Protein AF-A0A975R2S8-F1 (afdb_monomer_lite)

Structure (mmCIF, N/CA/C/O backbone):
data_AF-A0A975R2S8-F1
#
_entry.id   AF-A0A975R2S8-F1
#
loop_
_atom_site.group_PDB
_atom_site.id
_atom_site.type_symbol
_atom_site.label_atom_id
_atom_site.label_alt_id
_atom_site.label_comp_id
_atom_site.label_asym_id
_atom_site.label_entity_id
_atom_site.label_seq_id
_atom_site.pdbx_PDB_ins_code
_atom_site.Cartn_x
_atom_site.Cartn_y
_atom_site.Cartn_z
_atom_site.occupancy
_atom_site.B_iso_or_equiv
_atom_site.auth_seq_id
_atom_site.auth_comp_id
_atom_site.auth_asym_id
_atom_site.auth_atom_id
_atom_site.pdbx_PDB_model_num
ATOM 1 N N . MET A 1 1 ? -31.517 -36.132 91.905 1.00 43.22 1 MET A N 1
ATOM 2 C CA . MET A 1 1 ? -31.197 -35.058 90.948 1.00 43.22 1 MET A CA 1
ATOM 3 C C . MET A 1 1 ? -32.422 -34.896 90.070 1.00 43.22 1 MET A C 1
ATOM 5 O O . MET A 1 1 ? -32.718 -35.869 89.397 1.00 43.22 1 MET A O 1
ATOM 9 N N . ARG A 1 2 ? -33.069 -33.718 90.147 1.00 48.75 2 ARG A N 1
ATOM 10 C CA . ARG A 1 2 ? -33.874 -33.047 89.105 1.00 48.75 2 ARG A CA 1
ATOM 11 C C . ARG A 1 2 ? -35.144 -33.796 88.633 1.00 48.75 2 ARG A C 1
ATOM 13 O O . ARG A 1 2 ? -35.026 -34.888 88.097 1.00 48.75 2 ARG A O 1
ATOM 20 N N . ASP A 1 3 ? -36.338 -33.370 89.069 1.00 50.50 3 ASP A N 1
ATOM 21 C CA . ASP A 1 3 ? -37.222 -32.366 88.404 1.00 50.50 3 ASP A CA 1
ATOM 22 C C . ASP A 1 3 ? -37.699 -32.900 87.038 1.00 50.50 3 ASP A C 1
ATOM 24 O O . ASP A 1 3 ? -36.882 -33.401 86.276 1.00 50.50 3 ASP A O 1
ATOM 28 N N . GLU A 1 4 ? -38.959 -32.900 86.610 1.00 58.81 4 GLU A N 1
ATOM 29 C CA . GLU A 1 4 ? -40.180 -32.134 86.894 1.00 58.81 4 GLU A CA 1
ATOM 30 C C . GLU A 1 4 ? -41.345 -33.008 86.342 1.00 58.81 4 GLU A C 1
ATOM 32 O O . GLU A 1 4 ? -41.165 -33.723 85.357 1.00 58.81 4 GLU A O 1
ATOM 37 N N . ASN A 1 5 ? -42.448 -33.207 87.067 1.00 54.62 5 ASN A N 1
ATOM 38 C CA . ASN A 1 5 ? -43.634 -32.336 87.083 1.00 54.62 5 ASN A CA 1
ATOM 39 C C . ASN A 1 5 ? -44.418 -32.386 85.749 1.00 54.62 5 ASN A C 1
ATOM 41 O O . ASN A 1 5 ? -43.929 -31.899 84.739 1.00 54.62 5 ASN A O 1
ATOM 45 N N . GLU A 1 6 ? -45.524 -33.147 85.690 1.00 56.00 6 GLU A N 1
A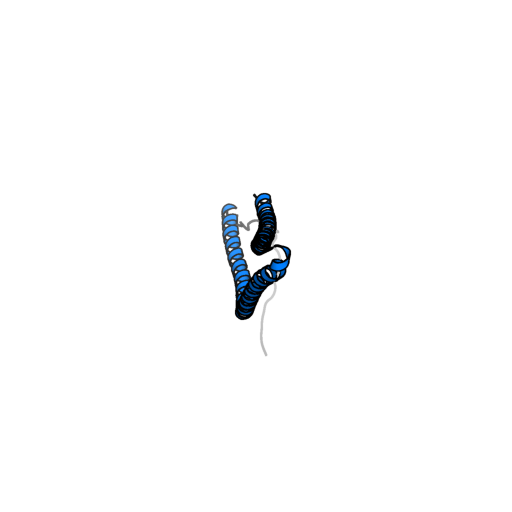TOM 46 C CA . GLU A 1 6 ? -46.928 -32.638 85.732 1.00 56.00 6 GLU A CA 1
ATOM 47 C C . GLU A 1 6 ? -47.434 -32.333 84.302 1.00 56.00 6 GLU A C 1
ATOM 49 O O . GLU A 1 6 ? -46.668 -31.868 83.474 1.00 56.00 6 GLU A O 1
ATOM 54 N N . GLU A 1 7 ? -48.645 -32.600 83.816 1.00 53.94 7 GLU A N 1
ATOM 55 C CA . GLU A 1 7 ? -49.957 -33.091 84.260 1.00 53.94 7 GLU A CA 1
ATOM 56 C C . GLU A 1 7 ? -50.623 -33.611 82.953 1.00 53.94 7 GLU A C 1
ATOM 58 O O . GLU A 1 7 ? -50.403 -33.038 81.891 1.00 53.94 7 GLU A O 1
ATOM 63 N N . THR A 1 8 ? -51.174 -34.827 82.871 1.00 53.50 8 THR A N 1
ATOM 64 C CA . THR A 1 8 ? -52.594 -35.230 83.051 1.00 53.50 8 THR A CA 1
ATOM 65 C C . THR A 1 8 ? -53.642 -34.504 82.153 1.00 53.50 8 THR A C 1
ATOM 67 O O . THR A 1 8 ? -53.316 -33.546 81.466 1.00 53.50 8 THR A O 1
ATOM 70 N N . PRO A 1 9 ? -54.863 -35.049 81.975 1.00 57.00 9 PRO A N 1
ATOM 71 C CA . PRO A 1 9 ? -55.335 -35.573 80.694 1.00 57.00 9 PRO A CA 1
ATOM 72 C C . PRO A 1 9 ? -56.570 -34.803 80.193 1.00 57.00 9 PRO A C 1
ATOM 74 O O . PRO A 1 9 ? -57.287 -34.171 80.962 1.00 57.00 9 PRO A O 1
ATOM 77 N N . GLY A 1 10 ? -56.885 -34.895 78.904 1.00 42.53 10 GLY A N 1
ATOM 78 C CA . GLY A 1 10 ? -58.054 -34.185 78.383 1.00 42.53 10 GLY A CA 1
ATOM 79 C C . GLY A 1 10 ? -58.514 -34.657 77.018 1.00 42.53 10 GLY A C 1
ATOM 80 O O . GLY A 1 10 ? -58.755 -33.839 76.141 1.00 42.53 10 GLY A O 1
ATOM 81 N N . ALA A 1 11 ? -58.608 -35.970 76.818 1.00 57.00 11 ALA A N 1
ATOM 82 C CA . ALA A 1 11 ? -59.453 -36.498 75.758 1.00 57.00 11 ALA A CA 1
ATOM 83 C C . ALA A 1 11 ? -60.869 -36.579 76.325 1.00 57.00 11 ALA A C 1
ATOM 85 O O . ALA A 1 11 ? -61.101 -37.443 77.167 1.00 57.00 11 ALA A O 1
ATOM 86 N N . ASP A 1 12 ? -61.750 -35.642 75.949 1.00 48.69 12 ASP A N 1
ATOM 87 C CA . ASP A 1 12 ? -63.074 -36.008 75.431 1.00 48.69 12 ASP A CA 1
ATOM 88 C C . ASP A 1 12 ? -64.018 -34.829 75.095 1.00 48.69 12 ASP A C 1
ATOM 90 O O . ASP A 1 12 ? -64.274 -33.938 75.899 1.00 48.69 12 ASP A O 1
ATOM 94 N N . PHE A 1 13 ? -64.580 -34.944 73.884 1.00 54.06 13 PHE A N 1
ATOM 95 C CA . PHE A 1 13 ? -65.841 -34.414 73.340 1.00 54.06 13 PHE A CA 1
ATOM 96 C C . PHE A 1 13 ? -66.099 -32.896 73.246 1.00 54.06 13 PHE A C 1
ATOM 98 O O . PHE A 1 13 ? -66.636 -32.284 74.163 1.00 54.06 13 PHE A O 1
ATOM 105 N N . ALA A 1 14 ? -65.996 -32.361 72.018 1.00 51.53 14 ALA A N 1
ATOM 106 C CA . ALA A 1 14 ? -67.147 -31.718 71.364 1.00 51.53 14 ALA A CA 1
ATOM 107 C C . ALA A 1 14 ? -67.006 -31.679 69.819 1.00 51.53 14 ALA A C 1
ATOM 109 O O . ALA A 1 14 ? -65.890 -31.741 69.307 1.00 51.53 14 ALA A O 1
ATOM 110 N N . PRO A 1 15 ? -68.131 -31.622 69.081 1.00 57.22 15 PRO A N 1
ATOM 111 C CA . PRO A 1 15 ? -68.242 -31.939 67.661 1.00 57.22 15 PRO A CA 1
ATOM 112 C C . PRO A 1 15 ? -68.129 -30.697 66.768 1.00 57.22 15 PRO A C 1
ATOM 114 O O . PRO A 1 15 ? -68.459 -29.590 67.182 1.00 57.22 15 PRO A O 1
ATOM 117 N N . GLY A 1 16 ? -67.753 -30.906 65.509 1.00 42.31 16 GLY A N 1
ATOM 118 C CA . GLY A 1 16 ? -67.824 -29.876 64.477 1.00 42.31 16 GLY A CA 1
ATOM 119 C C . GLY A 1 16 ? -66.575 -29.878 63.621 1.00 42.31 16 GLY A C 1
ATOM 120 O O . GLY A 1 16 ? -65.664 -29.089 63.844 1.00 42.31 16 GLY A O 1
ATOM 121 N N . VAL A 1 17 ? -66.543 -30.767 62.630 1.00 53.12 17 VAL A N 1
ATOM 122 C CA . VAL A 1 17 ? -65.694 -30.559 61.456 1.00 53.12 17 VAL A CA 1
ATOM 123 C C . VAL A 1 17 ? -66.333 -29.380 60.732 1.00 53.12 17 VAL A C 1
ATOM 125 O O . VAL A 1 17 ? -67.278 -29.559 59.972 1.00 53.12 17 VAL A O 1
ATOM 128 N N . SER A 1 18 ? -65.931 -28.166 61.101 1.00 50.72 18 SER A N 1
ATOM 129 C CA . SER A 1 18 ? -66.290 -26.976 60.348 1.00 50.72 18 SER A CA 1
ATOM 130 C C . SER A 1 18 ? -65.531 -27.044 59.035 1.00 50.72 18 SER A C 1
ATOM 132 O O . SER A 1 18 ? -64.300 -27.005 59.016 1.00 50.72 18 SER A O 1
ATOM 134 N N . ASP A 1 19 ? -66.333 -27.237 57.997 1.00 51.91 19 ASP A N 1
ATOM 135 C CA . ASP A 1 19 ? -66.055 -27.140 56.578 1.00 51.91 19 ASP A CA 1
ATOM 136 C C . ASP A 1 19 ? -64.882 -26.223 56.210 1.00 51.91 19 ASP A C 1
ATOM 138 O O . ASP A 1 19 ? -64.753 -25.093 56.677 1.00 51.91 19 ASP A O 1
ATOM 142 N N . GLU A 1 20 ? -64.076 -26.742 55.285 1.00 52.19 20 GLU A N 1
ATOM 143 C CA . GLU A 1 20 ? -63.533 -25.964 54.174 1.00 52.19 20 GLU A CA 1
ATOM 144 C C . GLU A 1 20 ? -62.705 -24.726 54.539 1.00 52.19 20 GLU A C 1
ATOM 146 O O . GLU A 1 20 ? -62.984 -23.611 54.111 1.00 52.19 20 GLU A O 1
ATOM 151 N N . ALA A 1 21 ? -61.559 -24.944 55.181 1.00 47.38 21 ALA A N 1
ATOM 152 C CA . ALA A 1 21 ? -60.400 -24.093 54.925 1.00 47.38 21 ALA A CA 1
ATOM 153 C C . ALA A 1 21 ? -59.631 -24.638 53.707 1.00 47.38 21 ALA A C 1
ATOM 155 O O . ALA A 1 21 ? -58.491 -25.087 53.808 1.00 47.38 21 ALA A O 1
ATOM 156 N N . MET A 1 22 ? -60.271 -24.604 52.531 1.00 49.50 22 MET A N 1
ATOM 157 C CA . MET A 1 22 ? -59.522 -24.300 51.313 1.00 49.50 22 MET A CA 1
ATOM 158 C C . MET A 1 22 ? -59.162 -22.817 51.411 1.00 49.50 22 MET A C 1
ATOM 160 O O . MET A 1 22 ? -59.845 -21.964 50.849 1.00 49.50 22 MET A O 1
ATOM 164 N N . GLU A 1 23 ? -58.110 -22.492 52.164 1.00 46.47 23 GLU A N 1
ATOM 165 C CA . GLU A 1 23 ? -57.428 -21.224 51.945 1.00 46.47 23 GLU A CA 1
ATOM 166 C C . GLU A 1 23 ? -56.776 -21.333 50.574 1.00 46.47 23 GLU A C 1
ATOM 168 O O . GLU A 1 23 ? -55.800 -22.049 50.349 1.00 46.47 23 GLU A O 1
ATOM 173 N N . SER A 1 24 ? -57.444 -20.691 49.628 1.00 47.44 24 SER A N 1
ATOM 174 C CA . SER A 1 24 ? -57.020 -20.515 48.262 1.00 47.44 24 SER A CA 1
ATOM 175 C C . SER A 1 24 ? -55.560 -20.075 48.224 1.00 47.44 24 SER A C 1
ATOM 177 O O . SER A 1 24 ? -55.229 -18.934 48.541 1.00 47.44 24 SER A O 1
ATOM 179 N N . GLU A 1 25 ? -54.697 -20.953 47.728 1.00 49.53 25 GLU A N 1
ATOM 180 C CA . GLU A 1 25 ? -53.321 -20.649 47.327 1.00 49.53 25 GLU A CA 1
ATOM 181 C C . GLU A 1 25 ? -53.275 -19.740 46.070 1.00 49.53 25 GLU A C 1
ATOM 183 O O . GLU A 1 25 ? -52.320 -19.762 45.295 1.00 49.53 25 GLU A O 1
ATOM 188 N N . SER A 1 26 ? -54.328 -18.949 45.827 1.00 49.75 26 SER A N 1
ATOM 189 C CA . SER A 1 26 ? -54.569 -18.202 44.591 1.00 49.75 26 SER A CA 1
ATOM 190 C C . SER A 1 26 ? -54.430 -16.689 44.738 1.00 49.75 26 SER A C 1
ATOM 192 O O . SER A 1 26 ? -55.001 -15.973 43.922 1.00 49.75 26 SER A O 1
ATOM 194 N N . ASP A 1 27 ? -53.702 -16.195 45.742 1.00 46.34 27 ASP A N 1
ATOM 195 C CA . ASP A 1 27 ? -53.503 -14.748 45.909 1.00 46.34 27 ASP A CA 1
ATOM 196 C C . ASP A 1 27 ? -52.037 -14.352 46.115 1.00 46.34 27 ASP A C 1
ATOM 198 O O . ASP A 1 27 ? -51.687 -13.446 46.867 1.00 46.34 27 ASP A O 1
ATOM 202 N N . ARG A 1 28 ? -51.132 -15.010 45.378 1.00 51.88 28 ARG A N 1
ATOM 203 C CA . ARG A 1 28 ? -49.951 -14.278 44.912 1.00 51.88 28 ARG A CA 1
ATOM 204 C C . ARG A 1 28 ? -50.410 -13.418 43.748 1.00 51.88 28 ARG A C 1
ATOM 206 O O . ARG A 1 28 ? -50.288 -13.819 42.594 1.00 51.88 28 ARG A O 1
ATOM 213 N N . GLU A 1 29 ? -50.948 -12.251 44.080 1.00 54.38 29 GLU A N 1
ATOM 214 C CA . GLU A 1 29 ? -51.063 -11.116 43.176 1.00 54.38 29 GLU A CA 1
ATOM 215 C C . GLU A 1 29 ? -49.630 -10.773 42.744 1.00 54.38 29 GLU A C 1
ATOM 217 O O . GLU A 1 29 ? -48.927 -9.993 43.377 1.00 54.38 29 GLU A O 1
ATOM 222 N N . VAL A 1 30 ? -49.120 -11.491 41.738 1.00 56.34 30 VAL A N 1
ATOM 223 C CA . VAL A 1 30 ? -47.896 -11.121 41.035 1.00 56.34 30 VAL A CA 1
ATOM 224 C C . VAL A 1 30 ? -48.287 -9.826 40.344 1.00 56.34 30 VAL A C 1
ATOM 226 O O . VAL A 1 30 ? -49.145 -9.883 39.458 1.00 56.34 30 VAL A O 1
ATOM 229 N N . PRO A 1 31 ? -47.769 -8.655 40.755 1.00 62.34 31 PRO A N 1
ATOM 230 C CA . PRO A 1 31 ? -48.088 -7.432 40.054 1.00 62.34 31 PRO A CA 1
ATOM 231 C C . PRO A 1 31 ? -47.511 -7.623 38.659 1.00 62.34 31 PRO A C 1
ATOM 233 O O . PRO A 1 31 ? -46.292 -7.635 38.486 1.00 62.34 31 PRO A O 1
ATOM 236 N N . TYR A 1 32 ? -48.375 -7.876 37.677 1.00 54.34 32 TYR A N 1
ATOM 237 C CA . TYR A 1 32 ? -47.998 -7.833 36.278 1.00 54.34 32 TYR A CA 1
ATOM 238 C C . TYR A 1 32 ? -47.639 -6.374 36.012 1.00 54.34 32 TYR A C 1
ATOM 240 O O . TYR A 1 32 ? -48.501 -5.557 35.682 1.00 54.34 32 TYR A O 1
ATOM 248 N N . GLY A 1 33 ? -46.369 -6.033 36.244 1.00 63.44 33 GLY A N 1
ATOM 249 C CA . GLY A 1 33 ? -45.766 -4.845 35.674 1.00 63.44 33 GLY A CA 1
ATOM 250 C C . GLY A 1 33 ? -46.152 -4.818 34.203 1.00 63.44 33 GLY A C 1
ATOM 251 O O . GLY A 1 33 ? -46.177 -5.849 33.528 1.00 63.44 33 GLY A O 1
ATOM 252 N N . SER A 1 34 ? -46.596 -3.654 33.744 1.00 76.06 34 SER A N 1
ATOM 253 C CA . SER A 1 34 ? -46.972 -3.432 32.353 1.00 76.06 34 SER A CA 1
ATOM 254 C C . SER A 1 34 ? -45.906 -4.055 31.446 1.00 76.06 34 SER A C 1
ATOM 256 O O . SER A 1 34 ? -44.726 -3.819 31.658 1.00 76.06 34 SER A O 1
ATOM 258 N N . LEU A 1 35 ? -46.283 -4.804 30.404 1.00 76.94 35 LEU A N 1
ATOM 259 C CA . LEU A 1 35 ? -45.326 -5.388 29.441 1.00 76.94 35 LEU A CA 1
ATOM 260 C C . LEU A 1 35 ? -44.370 -4.342 28.835 1.00 76.94 35 LEU A C 1
ATOM 262 O O . LEU A 1 35 ? -43.337 -4.684 28.272 1.00 76.94 35 LEU A O 1
ATOM 266 N N . ARG A 1 36 ? -44.730 -3.056 28.915 1.00 77.69 36 ARG A N 1
ATOM 267 C CA . ARG A 1 36 ? -43.846 -1.946 28.555 1.00 77.69 36 ARG A CA 1
ATOM 268 C C . ARG A 1 36 ? -42.698 -1.761 29.551 1.00 77.69 36 ARG A C 1
ATOM 270 O O . ARG A 1 36 ? -41.598 -1.495 29.088 1.00 77.69 36 ARG A O 1
ATOM 277 N N . ASP A 1 37 ? -42.937 -1.951 30.845 1.00 78.00 37 ASP A N 1
ATOM 278 C CA . ASP A 1 37 ? -41.907 -1.912 31.893 1.00 78.00 37 ASP A CA 1
ATOM 279 C C . ASP A 1 37 ? -40.956 -3.107 31.749 1.00 78.00 37 ASP A C 1
ATOM 281 O O . ASP A 1 37 ? -39.747 -2.935 31.851 1.00 78.00 37 ASP A O 1
ATOM 285 N N . ASP A 1 38 ? -41.471 -4.294 31.400 1.00 80.31 38 ASP A N 1
ATOM 286 C CA . ASP A 1 38 ? -40.630 -5.465 31.100 1.00 80.31 38 ASP A CA 1
ATOM 287 C C . ASP A 1 38 ? -39.759 -5.235 29.852 1.00 80.31 38 ASP A C 1
ATOM 289 O O . ASP A 1 38 ? -38.596 -5.628 29.802 1.00 80.31 38 ASP A O 1
ATOM 293 N N . MET A 1 39 ? -40.291 -4.569 28.824 1.00 79.69 39 MET A N 1
ATOM 294 C CA . MET A 1 39 ? -39.516 -4.211 27.629 1.00 79.69 39 MET A CA 1
ATOM 295 C C . MET A 1 39 ? -38.467 -3.133 27.927 1.00 79.69 39 MET A C 1
ATOM 297 O O . MET A 1 39 ? -37.380 -3.172 27.353 1.00 79.69 39 MET A O 1
ATOM 301 N N . GLU A 1 40 ? -38.773 -2.184 28.815 1.00 82.94 40 GLU A N 1
ATOM 302 C CA . GLU A 1 40 ? -37.829 -1.165 29.280 1.00 82.94 40 GLU A CA 1
ATOM 303 C C . GLU A 1 40 ? -36.706 -1.797 30.113 1.00 82.94 40 GLU A C 1
ATOM 305 O O . GLU A 1 40 ? -35.533 -1.519 29.857 1.00 82.94 40 GLU A O 1
ATOM 310 N N . SER A 1 41 ? -37.032 -2.745 30.999 1.00 79.88 41 SER A N 1
ATOM 311 C CA . SER A 1 41 ? -36.030 -3.471 31.783 1.00 79.88 41 SER A CA 1
ATOM 312 C C . SER A 1 41 ? -35.161 -4.373 30.903 1.00 79.88 41 SER A C 1
ATOM 314 O O . SER A 1 41 ? -33.947 -4.401 31.072 1.00 79.88 41 SER A O 1
ATOM 316 N N . LEU A 1 42 ? -35.742 -5.072 29.919 1.00 80.12 42 LEU A N 1
ATOM 317 C CA . LEU A 1 42 ? -34.987 -5.874 28.948 1.00 80.12 42 LEU A CA 1
ATOM 318 C C . LEU A 1 42 ? -34.098 -5.005 28.053 1.00 80.12 42 LEU A C 1
ATOM 320 O O . LEU A 1 42 ? -33.003 -5.423 27.671 1.00 80.12 42 LEU A O 1
ATOM 324 N N . TYR A 1 43 ? -34.541 -3.793 27.719 1.00 82.81 43 TYR A N 1
ATOM 325 C CA . TYR A 1 43 ? -33.739 -2.837 26.965 1.00 82.81 43 TYR A CA 1
ATOM 326 C C . TYR A 1 43 ? -32.534 -2.354 27.782 1.00 82.81 43 TYR A C 1
ATOM 328 O O . TYR A 1 43 ? -31.407 -2.379 27.277 1.00 82.81 43 TYR A O 1
ATOM 336 N N . GLU A 1 44 ? -32.734 -1.994 29.050 1.00 81.19 44 GLU A N 1
ATOM 337 C CA . GLU A 1 44 ? -31.642 -1.626 29.958 1.00 81.19 44 GLU A CA 1
ATOM 338 C C . GLU A 1 44 ? -30.658 -2.782 30.199 1.00 81.19 44 GLU A C 1
ATOM 340 O O . GLU A 1 44 ? -29.437 -2.580 30.125 1.00 81.19 44 GLU A O 1
ATOM 345 N N . ASP A 1 45 ? -31.159 -4.006 30.384 1.00 77.81 45 ASP A N 1
ATOM 346 C CA . ASP A 1 45 ? -30.323 -5.199 30.554 1.00 77.81 45 ASP A CA 1
ATOM 347 C C . ASP A 1 45 ? -29.535 -5.525 29.274 1.00 77.81 45 ASP A C 1
ATOM 349 O O . ASP A 1 45 ? -28.337 -5.815 29.332 1.00 77.81 45 ASP A O 1
ATOM 353 N N . SER A 1 46 ? -30.157 -5.401 28.093 1.00 82.12 46 SER A N 1
ATOM 354 C CA . SER A 1 46 ? -29.484 -5.642 26.808 1.00 82.12 46 SER A CA 1
ATOM 355 C C . SER A 1 46 ? -28.347 -4.650 26.549 1.00 82.12 46 SER A C 1
ATOM 357 O O . SER A 1 46 ? -27.275 -5.034 26.076 1.00 82.12 46 SER A O 1
ATOM 359 N N . ARG A 1 47 ? -28.531 -3.379 26.923 1.00 80.12 47 ARG A N 1
ATOM 360 C CA . ARG A 1 47 ? -27.495 -2.349 26.819 1.00 80.12 47 ARG A CA 1
ATOM 361 C C . ARG A 1 47 ? -26.324 -2.647 27.750 1.00 80.12 47 ARG A C 1
ATOM 363 O O . ARG A 1 47 ? -25.172 -2.560 27.326 1.00 80.12 47 ARG A O 1
ATOM 370 N N . THR A 1 48 ? -26.615 -3.036 28.986 1.00 78.94 48 THR A N 1
ATOM 371 C CA . THR A 1 48 ? -25.596 -3.394 29.981 1.00 78.94 48 THR A CA 1
ATOM 372 C C . THR A 1 48 ? -24.786 -4.615 29.531 1.00 78.94 48 THR A C 1
ATOM 374 O O . THR A 1 48 ? -23.559 -4.636 29.651 1.00 78.94 48 THR A O 1
ATOM 377 N N . TYR A 1 49 ? -25.444 -5.605 28.924 1.00 77.44 49 TYR A N 1
ATOM 378 C CA . TYR A 1 49 ? -24.791 -6.787 28.361 1.00 77.44 49 TYR A CA 1
ATOM 37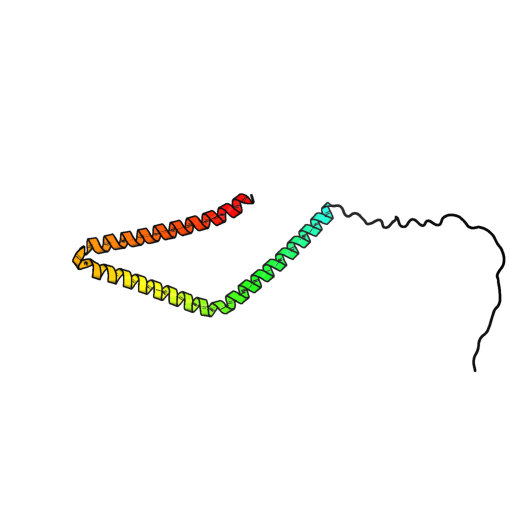9 C C . TYR A 1 49 ? -23.878 -6.450 27.167 1.00 77.44 49 TYR A C 1
ATOM 381 O O . TYR A 1 49 ? -22.748 -6.938 27.085 1.00 77.44 49 TYR A O 1
ATOM 389 N N . LEU A 1 50 ? -24.317 -5.560 26.267 1.00 78.94 50 LEU A N 1
ATOM 390 C CA . LEU A 1 50 ? -23.497 -5.085 25.146 1.00 78.94 50 LEU A CA 1
ATOM 391 C C . LEU A 1 50 ? -22.270 -4.296 25.618 1.00 78.94 50 LEU A C 1
ATOM 393 O O . LEU A 1 50 ? -21.176 -4.478 25.079 1.00 78.94 50 LEU A O 1
ATOM 397 N N . GLU A 1 51 ? -22.421 -3.447 26.637 1.00 74.06 51 GLU A N 1
ATOM 398 C CA . GLU A 1 51 ? -21.301 -2.703 27.222 1.00 74.06 51 GLU A CA 1
ATOM 399 C C . GLU A 1 51 ? -20.249 -3.653 27.832 1.00 74.06 51 GLU A C 1
ATOM 401 O O . GLU A 1 51 ? -19.043 -3.414 27.688 1.00 74.06 51 GLU A O 1
ATOM 406 N N . ALA A 1 52 ? -20.678 -4.779 28.413 1.00 75.25 52 ALA A N 1
ATOM 407 C CA . ALA A 1 52 ? -19.786 -5.807 28.948 1.00 75.25 52 ALA A CA 1
ATOM 408 C C . ALA A 1 52 ? -19.027 -6.577 27.848 1.00 75.25 52 ALA A C 1
ATOM 410 O O . ALA A 1 52 ? -17.808 -6.750 27.944 1.00 75.25 52 ALA A O 1
ATOM 411 N N . GLU A 1 53 ? -19.704 -6.986 26.772 1.00 74.44 53 GLU A N 1
ATOM 412 C CA . GLU A 1 53 ? -19.089 -7.732 25.664 1.00 74.44 53 GLU A CA 1
ATOM 413 C C . GLU A 1 53 ? -18.109 -6.852 24.868 1.00 74.44 53 GLU A C 1
ATOM 415 O O . GLU A 1 53 ? -16.999 -7.277 24.530 1.00 74.44 53 GLU A O 1
ATOM 420 N N . VAL A 1 54 ? -18.458 -5.578 24.637 1.00 72.75 54 VAL A N 1
ATOM 421 C CA . VAL A 1 54 ? -17.561 -4.598 24.002 1.00 72.75 54 VAL A CA 1
ATOM 422 C C . VAL A 1 54 ? -16.322 -4.366 24.864 1.00 72.75 54 VAL A C 1
ATOM 424 O O . VAL A 1 54 ? -15.210 -4.313 24.332 1.00 72.75 54 VAL A O 1
ATOM 427 N N . ALA A 1 55 ? -16.465 -4.274 26.189 1.00 70.69 55 ALA A N 1
ATOM 428 C CA . ALA A 1 55 ? -15.325 -4.165 27.096 1.00 70.69 55 ALA A CA 1
ATOM 429 C C . ALA A 1 55 ? -14.424 -5.418 27.056 1.00 70.69 55 ALA A C 1
ATOM 431 O O . ALA A 1 55 ? -13.194 -5.297 27.113 1.00 70.69 55 ALA A O 1
ATOM 432 N N . PHE A 1 56 ? -15.006 -6.607 26.879 1.00 65.56 56 PHE A N 1
ATOM 433 C CA . PHE A 1 56 ? -14.282 -7.874 26.748 1.00 65.56 56 PHE A CA 1
ATOM 434 C C . PHE A 1 56 ? -13.552 -8.012 25.401 1.00 65.56 56 PHE A C 1
ATOM 436 O O . PHE A 1 56 ? -12.391 -8.427 25.341 1.00 65.56 56 PHE A O 1
ATOM 443 N N . GLN A 1 57 ? -14.176 -7.594 24.298 1.00 72.62 57 GLN A N 1
ATOM 444 C CA . GLN A 1 57 ? -13.518 -7.575 22.989 1.00 72.62 57 GLN A CA 1
ATOM 445 C C . GLN A 1 57 ? -12.439 -6.493 22.914 1.00 72.62 57 GLN A C 1
ATOM 447 O O . GLN A 1 57 ? -11.365 -6.730 22.357 1.00 72.62 57 GLN A O 1
ATOM 452 N N . LYS A 1 58 ? -12.667 -5.336 23.546 1.00 67.81 58 LYS A N 1
ATOM 453 C CA . LYS A 1 58 ? -11.690 -4.247 23.655 1.00 67.81 58 LYS A CA 1
ATOM 454 C C . LYS A 1 58 ? -10.463 -4.656 24.465 1.00 67.81 58 LYS A C 1
ATOM 456 O O . LYS A 1 58 ? -9.354 -4.304 24.073 1.00 67.81 58 LYS A O 1
ATOM 461 N N . SER A 1 59 ? -10.621 -5.420 25.546 1.00 67.19 59 SER A N 1
ATOM 462 C CA . SER A 1 59 ? -9.490 -5.915 26.342 1.00 67.19 59 SER A CA 1
ATOM 463 C C . SER A 1 59 ? -8.698 -7.004 25.609 1.00 67.19 59 SER A C 1
ATOM 465 O O . SER A 1 59 ? -7.468 -6.977 25.629 1.00 67.19 59 SER A O 1
ATOM 467 N N . ARG A 1 60 ? -9.367 -7.889 24.858 1.00 70.12 60 ARG A N 1
ATOM 468 C CA . ARG A 1 60 ? -8.710 -8.892 24.000 1.00 70.12 60 ARG A CA 1
ATOM 469 C C . ARG A 1 60 ? -7.952 -8.256 22.824 1.00 70.12 60 ARG A C 1
ATOM 471 O O . ARG A 1 60 ? -6.827 -8.667 22.536 1.00 70.12 60 ARG A O 1
ATOM 478 N N . LEU A 1 61 ? -8.510 -7.213 22.201 1.00 60.06 61 LEU A N 1
ATOM 479 C CA . LEU A 1 61 ? -7.825 -6.380 21.201 1.00 60.06 61 LEU A CA 1
ATOM 480 C C . LEU A 1 61 ? -6.665 -5.583 21.808 1.00 60.06 61 LEU A C 1
ATOM 482 O O . LEU A 1 61 ? -5.600 -5.521 21.203 1.00 60.06 61 LEU A O 1
ATOM 486 N N . ALA A 1 62 ? -6.829 -5.013 23.004 1.00 62.19 62 ALA A N 1
ATOM 487 C CA . ALA A 1 62 ? -5.780 -4.255 23.687 1.00 62.19 62 ALA A CA 1
ATOM 488 C C . ALA A 1 62 ? -4.611 -5.147 24.139 1.00 62.19 62 ALA A C 1
ATOM 490 O O . ALA A 1 62 ? -3.450 -4.756 24.017 1.00 62.19 62 ALA A O 1
ATOM 491 N N . TYR A 1 63 ? -4.893 -6.366 24.603 1.00 60.62 63 TYR A N 1
ATOM 492 C CA . TYR A 1 63 ? -3.872 -7.343 24.984 1.00 60.62 63 TYR A CA 1
ATOM 493 C C . TYR A 1 63 ? -3.081 -7.851 23.768 1.00 60.62 63 TYR A C 1
ATOM 495 O O . TYR A 1 63 ? -1.848 -7.928 23.815 1.00 60.62 63 TYR A O 1
ATOM 503 N N . ALA A 1 64 ? -3.768 -8.116 22.649 1.00 61.28 64 ALA A N 1
ATOM 504 C CA . ALA A 1 64 ? -3.121 -8.405 21.371 1.00 61.28 64 ALA A CA 1
ATOM 505 C C . ALA A 1 64 ? -2.292 -7.202 20.885 1.00 61.28 64 ALA A C 1
ATOM 507 O O . ALA A 1 64 ? -1.132 -7.363 20.506 1.00 61.28 64 ALA A O 1
ATOM 508 N N . ALA A 1 65 ? -2.829 -5.982 20.989 1.00 61.47 65 ALA A N 1
ATOM 509 C CA . ALA A 1 65 ? -2.133 -4.758 20.604 1.00 61.47 65 ALA A CA 1
ATOM 510 C C . ALA A 1 65 ? -0.820 -4.566 21.382 1.00 61.47 65 ALA A C 1
ATOM 512 O O . ALA A 1 65 ? 0.198 -4.197 20.792 1.00 61.47 65 ALA A O 1
ATOM 513 N N . HIS A 1 66 ? -0.797 -4.889 22.678 1.00 61.28 66 HIS A N 1
ATOM 514 C CA . HIS A 1 66 ? 0.392 -4.710 23.512 1.00 61.28 66 HIS A CA 1
ATOM 515 C C . HIS A 1 66 ? 1.571 -5.607 23.085 1.00 61.28 66 HIS A C 1
ATOM 517 O O . HIS A 1 66 ? 2.717 -5.155 23.089 1.00 61.28 66 HIS A O 1
ATOM 523 N N . HIS A 1 67 ? 1.306 -6.837 22.627 1.00 61.50 67 HIS A N 1
ATOM 524 C CA . HIS A 1 67 ? 2.335 -7.728 22.064 1.00 61.50 67 HIS A CA 1
ATOM 525 C C . HIS A 1 67 ? 2.692 -7.395 20.610 1.00 61.50 67 HIS A C 1
ATOM 527 O O . HIS A 1 67 ? 3.796 -7.698 20.153 1.00 61.50 67 HIS A O 1
ATOM 533 N N . THR A 1 68 ? 1.803 -6.718 19.879 1.00 62.62 68 THR A N 1
ATOM 534 C CA . THR A 1 68 ? 2.099 -6.306 18.504 1.00 62.62 68 THR A CA 1
ATOM 535 C C . THR A 1 68 ? 3.044 -5.122 18.411 1.00 62.62 68 THR A C 1
ATOM 537 O O . THR A 1 68 ? 3.530 -4.883 17.323 1.00 62.62 68 THR A O 1
ATOM 540 N N . ARG A 1 69 ? 3.382 -4.384 19.478 1.00 68.50 69 ARG A N 1
ATOM 541 C CA . ARG A 1 69 ? 4.229 -3.182 19.328 1.00 68.50 69 ARG A CA 1
ATOM 542 C C . ARG A 1 69 ? 5.594 -3.485 18.694 1.00 68.50 69 ARG A C 1
ATOM 544 O O . ARG A 1 69 ? 6.001 -2.799 17.759 1.00 68.50 69 ARG A O 1
ATOM 551 N N . SER A 1 70 ? 6.264 -4.545 19.149 1.00 72.81 70 SER A N 1
ATOM 552 C CA . SER A 1 70 ? 7.528 -4.995 18.548 1.00 72.81 70 SER A CA 1
ATOM 553 C C . SER A 1 70 ? 7.299 -5.641 17.181 1.00 72.81 70 SER A C 1
ATOM 555 O O . SER A 1 70 ? 8.016 -5.340 16.231 1.00 72.81 70 SER A O 1
ATOM 557 N N . ALA A 1 71 ? 6.262 -6.475 17.043 1.00 77.56 71 ALA A N 1
ATOM 558 C CA . ALA A 1 71 ? 5.924 -7.119 15.771 1.00 77.56 71 ALA A CA 1
ATOM 559 C C . ALA A 1 71 ? 5.529 -6.108 14.675 1.00 77.56 71 ALA A C 1
ATOM 561 O O . ALA A 1 71 ? 5.856 -6.299 13.511 1.00 77.56 71 ALA A O 1
ATOM 562 N N . ALA A 1 72 ? 4.882 -5.007 15.047 1.00 84.50 72 ALA A N 1
ATOM 563 C CA . ALA A 1 72 ? 4.477 -3.912 14.180 1.00 84.50 72 ALA A CA 1
ATOM 564 C C . ALA A 1 72 ? 5.689 -3.101 13.732 1.00 84.50 72 ALA A C 1
ATOM 566 O O . ALA A 1 72 ? 5.756 -2.729 12.567 1.00 84.50 72 ALA A O 1
ATOM 567 N N . PHE A 1 73 ? 6.674 -2.881 14.610 1.00 87.50 73 PHE A N 1
ATOM 568 C CA . PHE A 1 73 ? 7.936 -2.266 14.206 1.00 87.50 73 PHE A CA 1
ATOM 569 C C . PHE A 1 73 ? 8.674 -3.139 13.187 1.00 87.50 73 PHE A C 1
ATOM 571 O O . PHE A 1 73 ? 9.010 -2.660 12.107 1.00 87.50 73 PHE A O 1
ATOM 578 N N . TYR A 1 74 ? 8.855 -4.433 13.474 1.00 86.19 74 TYR A N 1
ATOM 579 C CA . TYR A 1 74 ? 9.475 -5.358 12.520 1.00 86.19 74 TYR A CA 1
ATOM 580 C C . TYR A 1 74 ? 8.675 -5.477 11.220 1.00 86.19 74 TYR A C 1
ATOM 582 O O . TYR A 1 74 ? 9.272 -5.498 10.148 1.00 86.19 74 TYR A O 1
ATOM 590 N N . GLY A 1 75 ? 7.343 -5.496 11.291 1.00 89.31 75 GLY A N 1
ATOM 591 C CA . GLY A 1 75 ? 6.463 -5.504 10.125 1.00 89.31 75 GLY A CA 1
ATOM 592 C C . GLY A 1 75 ? 6.596 -4.236 9.283 1.00 89.31 75 GLY A C 1
ATOM 593 O O . GLY A 1 75 ? 6.716 -4.323 8.064 1.00 89.31 75 GLY A O 1
ATOM 594 N N . LEU A 1 76 ? 6.655 -3.064 9.917 1.00 91.88 76 LEU A N 1
ATOM 595 C CA . LEU A 1 76 ? 6.860 -1.790 9.233 1.00 91.88 76 LEU A CA 1
ATOM 596 C C . LEU A 1 76 ? 8.251 -1.716 8.599 1.00 91.88 76 LEU A C 1
ATOM 598 O O . LEU A 1 76 ? 8.371 -1.320 7.443 1.00 91.88 76 LEU A O 1
ATOM 602 N N . CYS A 1 77 ? 9.292 -2.152 9.312 1.00 93.31 77 CYS A N 1
ATOM 603 C CA . CYS A 1 77 ? 10.638 -2.267 8.760 1.00 93.31 77 CYS A CA 1
ATOM 604 C C . CYS A 1 77 ? 10.669 -3.226 7.566 1.00 93.31 77 CYS A C 1
ATOM 606 O O . CYS A 1 77 ? 11.206 -2.869 6.524 1.00 93.31 77 CYS A O 1
ATOM 608 N N . ALA A 1 78 ? 10.070 -4.413 7.680 1.00 92.12 78 ALA A N 1
ATOM 609 C CA . ALA A 1 78 ? 10.001 -5.382 6.590 1.00 92.12 78 ALA A CA 1
ATOM 610 C C . ALA A 1 78 ? 9.240 -4.824 5.380 1.00 92.12 78 ALA A C 1
ATOM 612 O O . ALA A 1 78 ? 9.698 -4.986 4.254 1.00 92.12 78 ALA A O 1
ATOM 613 N N . MET A 1 79 ? 8.124 -4.121 5.597 1.00 94.62 79 MET A N 1
ATOM 614 C CA . MET A 1 79 ? 7.360 -3.469 4.532 1.00 94.62 79 MET A CA 1
ATOM 615 C C . MET A 1 79 ? 8.175 -2.356 3.867 1.00 94.62 79 MET A C 1
ATOM 617 O O . MET A 1 79 ? 8.231 -2.298 2.641 1.00 94.62 79 MET A O 1
ATOM 621 N N . ALA A 1 80 ? 8.881 -1.537 4.651 1.00 95.00 80 ALA A N 1
ATOM 622 C CA . ALA A 1 80 ? 9.797 -0.535 4.122 1.00 95.00 80 ALA A CA 1
ATOM 623 C C . ALA A 1 80 ? 10.890 -1.193 3.266 1.00 95.00 80 ALA A C 1
ATOM 625 O O . ALA A 1 80 ? 11.039 -0.838 2.101 1.00 95.00 80 ALA A O 1
ATOM 626 N N . PHE A 1 81 ? 11.594 -2.208 3.778 1.00 97.12 81 PHE A N 1
ATOM 627 C CA . PHE A 1 81 ? 12.611 -2.937 3.013 1.00 97.12 81 PHE A CA 1
ATOM 628 C C . PHE A 1 81 ? 12.049 -3.601 1.757 1.00 97.12 81 PHE A C 1
ATOM 630 O O . PHE A 1 81 ? 12.686 -3.542 0.709 1.00 97.12 81 PHE A O 1
ATOM 637 N N . LEU A 1 82 ? 10.851 -4.181 1.829 1.00 95.94 82 LEU A N 1
ATOM 638 C CA . LEU A 1 82 ? 10.151 -4.723 0.669 1.00 95.94 82 LEU A CA 1
ATOM 639 C C . LEU A 1 82 ? 9.886 -3.626 -0.369 1.00 95.94 82 LEU A C 1
ATOM 641 O O . LEU A 1 82 ? 10.099 -3.841 -1.558 1.00 95.94 82 LEU A O 1
ATOM 645 N N . HIS A 1 83 ? 9.477 -2.436 0.068 1.00 94.62 83 HIS A N 1
ATOM 646 C CA . HIS A 1 83 ? 9.236 -1.302 -0.817 1.00 94.62 83 HIS A CA 1
ATOM 647 C C . HIS A 1 83 ? 10.528 -0.801 -1.478 1.00 94.62 83 HIS A C 1
ATOM 649 O O . HIS A 1 83 ? 10.562 -0.583 -2.689 1.00 94.62 83 HIS A O 1
ATOM 655 N N . LEU A 1 84 ? 11.621 -0.695 -0.712 1.00 97.06 84 LEU A N 1
ATOM 656 C CA . LEU A 1 84 ? 12.945 -0.389 -1.258 1.00 97.06 84 LEU A CA 1
ATOM 657 C C . LEU A 1 84 ? 13.415 -1.466 -2.250 1.00 97.06 84 LEU A C 1
ATOM 659 O O . LEU A 1 84 ? 13.967 -1.136 -3.299 1.00 97.06 84 LEU A O 1
ATOM 663 N N . ALA A 1 85 ? 13.170 -2.744 -1.958 1.00 96.44 85 ALA A N 1
ATOM 664 C CA . ALA A 1 85 ? 13.490 -3.843 -2.862 1.00 96.44 85 ALA A CA 1
ATOM 665 C C . ALA A 1 85 ? 12.678 -3.762 -4.162 1.00 96.44 85 ALA A C 1
ATOM 667 O O . ALA A 1 85 ? 13.241 -3.964 -5.236 1.00 96.44 85 ALA A O 1
ATOM 668 N N . LEU A 1 86 ? 11.391 -3.402 -4.094 1.00 94.94 86 LEU A N 1
ATOM 669 C CA . LEU A 1 86 ? 10.558 -3.156 -5.275 1.00 94.94 86 LEU A CA 1
ATOM 670 C C . LEU A 1 86 ? 11.105 -2.005 -6.128 1.00 94.94 86 LEU A C 1
ATOM 672 O O . LEU A 1 86 ? 11.168 -2.138 -7.347 1.00 94.94 86 LEU A O 1
ATOM 676 N N . LEU A 1 87 ? 11.559 -0.908 -5.516 1.00 95.31 87 LEU A N 1
ATOM 677 C CA . LEU A 1 87 ? 12.222 0.180 -6.247 1.00 95.31 87 LEU A CA 1
ATOM 678 C C . LEU A 1 87 ? 13.507 -0.301 -6.934 1.00 95.31 87 LEU A C 1
ATOM 680 O O . LEU A 1 87 ? 13.718 -0.022 -8.114 1.00 95.31 87 LEU A O 1
ATOM 684 N N . GLY A 1 88 ? 14.340 -1.067 -6.224 1.00 95.69 88 GLY A N 1
ATOM 685 C CA . GLY A 1 88 ? 15.541 -1.683 -6.791 1.00 95.69 88 GLY A CA 1
ATOM 686 C C . GLY A 1 88 ? 15.225 -2.625 -7.955 1.00 95.69 88 GLY A C 1
ATOM 687 O O . GLY A 1 88 ? 15.894 -2.575 -8.984 1.00 95.69 88 GLY A O 1
ATOM 688 N N . LEU A 1 89 ? 14.165 -3.426 -7.832 1.00 93.81 89 LEU A N 1
ATOM 689 C CA . LEU A 1 89 ? 13.671 -4.312 -8.884 1.00 93.81 89 LEU A CA 1
ATOM 690 C C . LEU A 1 89 ? 13.213 -3.521 -10.113 1.00 93.81 89 LEU A C 1
ATOM 692 O O . LEU A 1 89 ? 13.551 -3.890 -11.235 1.00 93.81 89 LEU A O 1
ATOM 696 N N . VAL A 1 90 ? 12.491 -2.415 -9.914 1.00 94.25 90 VAL A N 1
ATOM 697 C CA . VAL A 1 90 ? 12.060 -1.524 -10.999 1.00 94.25 90 VAL A CA 1
ATOM 698 C C . VAL A 1 90 ? 13.268 -0.963 -11.745 1.00 94.25 90 VAL A C 1
ATOM 700 O O . VAL A 1 90 ? 13.357 -1.097 -12.966 1.00 94.25 90 VAL A O 1
ATOM 703 N N . VAL A 1 91 ? 14.229 -0.383 -11.021 1.00 94.06 91 VAL A N 1
ATOM 704 C CA . VAL A 1 91 ? 15.443 0.191 -11.621 1.00 94.06 91 VAL A CA 1
ATOM 705 C C . VAL A 1 91 ? 16.274 -0.886 -12.325 1.00 94.06 91 VAL A C 1
ATOM 707 O O . VAL A 1 91 ? 16.716 -0.683 -13.459 1.00 94.06 91 VAL A O 1
ATOM 710 N N . GLY A 1 92 ? 16.447 -2.046 -11.690 1.00 92.00 92 GLY A N 1
ATOM 711 C CA . GLY A 1 92 ? 17.170 -3.187 -12.244 1.00 92.00 92 GLY A CA 1
ATOM 712 C C . GLY A 1 92 ? 16.536 -3.709 -13.530 1.00 92.00 92 GLY A C 1
ATOM 713 O O . GLY A 1 92 ? 17.248 -3.920 -14.512 1.00 92.00 92 GLY A O 1
ATOM 714 N N . LEU A 1 93 ? 15.206 -3.836 -13.577 1.00 92.12 93 LEU A N 1
ATOM 715 C CA . LEU A 1 93 ? 14.506 -4.292 -14.777 1.00 92.12 93 LEU A CA 1
ATOM 716 C C . LEU A 1 93 ? 14.652 -3.292 -15.928 1.00 92.12 93 LEU A C 1
ATOM 718 O O . LEU A 1 93 ? 14.905 -3.703 -17.056 1.00 92.12 93 LEU A O 1
ATOM 722 N N . ILE A 1 94 ? 14.572 -1.986 -15.654 1.00 92.62 94 ILE A N 1
ATOM 723 C CA . ILE A 1 94 ? 14.782 -0.947 -16.675 1.00 92.62 94 ILE A CA 1
ATOM 724 C C . ILE A 1 94 ? 16.199 -1.033 -17.263 1.00 92.62 94 ILE A C 1
ATOM 726 O O . ILE A 1 94 ? 16.377 -0.894 -18.475 1.00 92.62 94 ILE A O 1
ATOM 730 N N . ILE A 1 95 ? 17.222 -1.259 -16.430 1.00 92.25 95 ILE A N 1
ATOM 731 C CA . ILE A 1 95 ? 18.606 -1.449 -16.896 1.00 92.25 95 ILE A CA 1
ATOM 732 C C . ILE A 1 95 ? 18.732 -2.740 -17.717 1.00 92.25 95 ILE A C 1
ATOM 734 O O . ILE A 1 95 ? 19.343 -2.717 -18.783 1.00 92.25 95 ILE A O 1
ATOM 738 N N . ALA A 1 96 ? 18.126 -3.837 -17.262 1.00 91.62 96 ALA A N 1
ATOM 739 C CA . ALA A 1 96 ? 18.182 -5.132 -17.936 1.00 91.62 96 ALA A CA 1
ATOM 740 C C . ALA A 1 96 ? 17.466 -5.138 -19.300 1.00 91.62 96 ALA A C 1
ATOM 742 O O . ALA A 1 96 ? 17.923 -5.800 -20.230 1.00 91.62 96 ALA A O 1
ATOM 743 N N . LEU A 1 97 ? 16.368 -4.387 -19.443 1.00 89.75 97 LEU A N 1
ATOM 744 C CA . LEU A 1 97 ? 15.588 -4.307 -20.686 1.00 89.75 97 LEU A CA 1
ATOM 745 C C . LEU A 1 97 ? 16.129 -3.300 -21.700 1.00 89.75 97 LEU A C 1
ATOM 747 O O . LEU A 1 97 ? 15.827 -3.415 -22.890 1.00 89.75 97 LEU A O 1
ATOM 751 N N . ARG A 1 98 ? 16.926 -2.322 -21.255 1.00 89.44 98 ARG A N 1
ATOM 752 C CA . ARG A 1 98 ? 17.503 -1.283 -22.118 1.00 89.44 98 ARG A CA 1
ATOM 753 C C . ARG A 1 98 ? 18.142 -1.805 -23.416 1.00 89.44 98 ARG A C 1
ATOM 755 O O . ARG A 1 98 ? 17.833 -1.215 -24.449 1.00 89.44 98 ARG A O 1
ATOM 762 N N . PRO A 1 99 ? 18.984 -2.862 -23.426 1.00 90.19 99 PRO A N 1
ATOM 763 C CA . PRO A 1 99 ? 19.600 -3.336 -24.669 1.00 90.19 99 PRO A CA 1
ATOM 764 C C . PRO A 1 99 ? 18.605 -3.944 -25.669 1.00 90.19 99 PRO A C 1
ATOM 766 O O . PRO A 1 99 ? 18.907 -3.981 -26.856 1.00 90.19 99 PRO A O 1
ATOM 769 N N . TYR A 1 100 ? 17.427 -4.391 -25.223 1.00 93.31 100 TYR A N 1
ATOM 770 C CA . TYR A 1 100 ? 16.436 -5.041 -26.086 1.00 93.31 100 TYR A CA 1
ATOM 771 C C . TYR A 1 100 ? 15.375 -4.070 -26.619 1.00 93.31 100 TYR A C 1
ATOM 773 O O . TYR A 1 100 ? 14.999 -4.143 -27.783 1.00 93.31 100 TYR A O 1
ATOM 781 N N . LEU A 1 101 ? 14.877 -3.166 -25.769 1.00 88.06 101 LEU A N 1
ATOM 782 C CA . LEU A 1 101 ? 13.721 -2.303 -26.067 1.00 88.06 101 LEU A CA 1
ATOM 783 C C . LEU A 1 101 ? 14.080 -0.813 -26.176 1.00 88.06 101 LEU A C 1
ATOM 785 O O . LEU A 1 101 ? 13.214 0.025 -26.435 1.00 88.06 101 LEU A O 1
ATOM 789 N N . GLY A 1 102 ? 15.344 -0.458 -25.938 1.00 89.56 102 GLY A N 1
ATOM 790 C CA . GLY A 1 102 ? 15.762 0.929 -25.771 1.00 89.56 102 GLY A CA 1
ATOM 791 C C . GLY A 1 102 ? 15.231 1.553 -24.473 1.00 89.56 102 GLY A C 1
ATOM 792 O O . GLY A 1 102 ? 14.466 0.953 -23.715 1.00 89.56 102 GLY A O 1
ATOM 793 N N . ALA A 1 103 ? 15.651 2.789 -24.192 1.00 86.81 103 ALA A N 1
ATOM 794 C CA . ALA A 1 103 ? 15.306 3.469 -22.940 1.00 86.81 103 ALA A CA 1
ATOM 795 C C . ALA A 1 103 ? 13.792 3.714 -22.795 1.00 86.81 103 ALA A C 1
ATOM 797 O O . ALA A 1 103 ? 13.212 3.409 -21.754 1.00 86.81 103 ALA A O 1
ATOM 798 N N . PHE A 1 104 ? 13.141 4.222 -23.846 1.00 87.31 104 PHE A N 1
ATOM 799 C CA . PHE A 1 104 ? 11.707 4.525 -23.818 1.00 87.31 104 PHE A CA 1
ATOM 800 C C . PHE A 1 104 ? 10.834 3.267 -23.767 1.00 87.31 104 PHE A C 1
ATOM 802 O O . PHE A 1 104 ? 9.848 3.252 -23.033 1.00 87.31 104 PHE A O 1
ATOM 809 N N . GLY A 1 105 ? 11.220 2.194 -24.470 1.00 89.38 105 GLY A N 1
ATOM 810 C CA . GLY A 1 105 ? 10.488 0.927 -24.435 1.00 89.38 105 GLY A CA 1
ATOM 811 C C . GLY A 1 105 ? 10.533 0.264 -23.057 1.00 89.38 105 GLY A C 1
ATOM 812 O O . GLY A 1 105 ? 9.505 -0.188 -22.558 1.00 89.38 105 GLY A O 1
ATOM 813 N N . ALA A 1 106 ? 11.695 0.287 -22.395 1.00 91.25 106 ALA A N 1
ATOM 814 C CA . ALA A 1 106 ? 11.840 -0.238 -21.038 1.00 91.25 106 ALA A CA 1
ATOM 815 C C . ALA A 1 106 ? 10.971 0.523 -20.017 1.00 91.25 106 ALA A C 1
ATOM 817 O O . ALA A 1 106 ? 10.291 -0.097 -19.200 1.00 91.25 106 ALA A O 1
ATOM 818 N N . MET A 1 107 ? 10.950 1.860 -20.085 1.00 89.56 107 MET A N 1
ATOM 819 C CA . MET A 1 107 ? 10.109 2.681 -19.203 1.00 89.56 107 MET A CA 1
ATOM 820 C C . MET A 1 107 ? 8.616 2.459 -19.468 1.00 89.56 107 MET A C 1
ATOM 822 O O . MET A 1 107 ? 7.855 2.261 -18.522 1.00 89.56 107 MET A O 1
ATOM 826 N N . GLY A 1 108 ? 8.201 2.439 -20.739 1.00 90.81 108 GLY A N 1
ATOM 827 C CA . GLY A 1 108 ? 6.803 2.229 -21.117 1.00 90.81 108 GLY A CA 1
ATOM 828 C C . GLY A 1 108 ? 6.262 0.879 -20.644 1.00 90.81 108 GLY A C 1
ATOM 829 O O . GLY A 1 108 ? 5.186 0.820 -20.049 1.00 90.81 108 GLY A O 1
ATOM 830 N N . LEU A 1 109 ? 7.039 -0.194 -20.827 1.00 93.00 109 LEU A N 1
ATOM 831 C CA . LEU A 1 109 ? 6.670 -1.527 -20.351 1.00 93.00 109 LEU A CA 1
ATOM 832 C C . LEU A 1 109 ? 6.527 -1.559 -18.827 1.00 93.00 109 LEU A C 1
ATOM 834 O O . LEU A 1 109 ? 5.585 -2.155 -18.309 1.00 93.00 109 LEU A O 1
ATOM 838 N N . MET A 1 110 ? 7.423 -0.891 -18.101 1.00 92.69 110 MET A N 1
ATOM 839 C CA . MET A 1 110 ? 7.389 -0.936 -16.644 1.00 92.69 110 MET A CA 1
ATOM 840 C C . MET A 1 110 ? 6.217 -0.150 -16.053 1.00 92.69 110 MET A C 1
ATOM 842 O O . MET A 1 110 ? 5.570 -0.618 -15.115 1.00 92.69 110 MET A O 1
ATOM 846 N N . VAL A 1 111 ? 5.880 0.996 -16.650 1.00 93.06 111 VAL A N 1
ATOM 847 C CA . VAL A 1 111 ? 4.656 1.734 -16.310 1.00 93.06 111 VAL A CA 1
ATOM 848 C C . VAL A 1 111 ? 3.425 0.866 -16.574 1.00 93.06 111 VAL A C 1
ATOM 850 O O . VAL A 1 111 ? 2.565 0.760 -15.703 1.00 93.06 111 VAL A O 1
ATOM 853 N N . ALA A 1 112 ? 3.362 0.181 -17.721 1.00 94.06 112 ALA A N 1
ATOM 854 C CA . ALA A 1 112 ? 2.251 -0.714 -18.040 1.00 94.06 112 ALA A CA 1
ATOM 855 C C . ALA A 1 112 ? 2.104 -1.856 -17.017 1.00 94.06 112 ALA A C 1
ATOM 857 O O . ALA A 1 112 ? 0.994 -2.129 -16.561 1.00 94.06 112 ALA A O 1
ATOM 858 N N . LEU A 1 113 ? 3.213 -2.479 -16.599 1.00 94.88 113 LEU A N 1
ATOM 859 C CA . LEU A 1 113 ? 3.201 -3.506 -15.553 1.00 94.88 113 LEU A CA 1
ATOM 860 C C . LEU A 1 113 ? 2.709 -2.960 -14.206 1.00 94.88 113 LEU A C 1
ATOM 862 O O . LEU A 1 113 ? 1.884 -3.603 -13.561 1.00 94.88 113 LEU A O 1
ATOM 866 N N . MET A 1 114 ? 3.164 -1.776 -13.785 1.00 92.06 114 MET A N 1
ATOM 867 C CA . MET A 1 114 ? 2.691 -1.140 -12.548 1.00 92.06 114 MET A CA 1
ATOM 868 C C . MET A 1 114 ? 1.189 -0.862 -12.594 1.00 92.06 114 MET A C 1
ATOM 870 O O . MET A 1 114 ? 0.481 -1.220 -11.656 1.00 92.06 114 MET A O 1
ATOM 874 N N . PHE A 1 115 ? 0.690 -0.299 -13.697 1.00 94.94 115 PHE A N 1
ATOM 875 C CA . PHE A 1 115 ? -0.745 -0.084 -13.884 1.00 94.94 115 PHE A CA 1
ATOM 876 C C . PHE A 1 115 ? -1.530 -1.394 -13.838 1.00 94.94 115 PHE A C 1
ATOM 878 O O . PHE A 1 115 ? -2.595 -1.439 -13.224 1.00 94.94 115 PHE A O 1
ATOM 885 N N . LEU A 1 116 ? -0.998 -2.466 -14.430 1.00 95.81 116 LEU A N 1
ATOM 886 C CA . LEU A 1 116 ? -1.619 -3.785 -14.375 1.00 95.81 116 LEU A CA 1
ATOM 887 C C . LEU A 1 116 ? -1.702 -4.306 -12.933 1.00 95.81 116 LEU A C 1
ATOM 889 O O . LEU A 1 116 ? -2.775 -4.722 -12.498 1.00 95.81 116 LEU A O 1
ATOM 893 N N . PHE A 1 117 ? -0.611 -4.228 -12.167 1.00 94.12 117 PHE A N 1
ATOM 894 C CA . PHE A 1 117 ? -0.613 -4.600 -10.749 1.00 94.12 117 PHE A CA 1
ATOM 895 C C . PHE A 1 117 ? -1.601 -3.761 -9.936 1.00 94.12 117 PHE A C 1
ATOM 897 O O . PHE A 1 117 ? -2.369 -4.317 -9.152 1.00 94.12 117 PHE 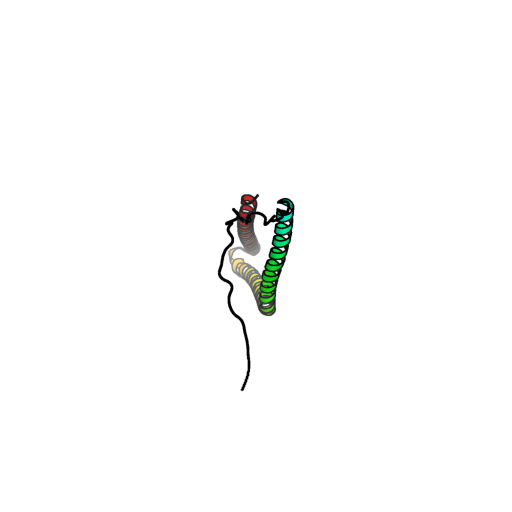A O 1
ATOM 904 N N . THR A 1 118 ? -1.632 -2.443 -10.145 1.00 93.06 118 THR A N 1
ATOM 905 C CA . THR A 1 118 ? -2.582 -1.542 -9.481 1.00 93.06 118 THR A CA 1
ATOM 906 C C . THR A 1 118 ? -4.026 -1.886 -9.834 1.00 93.06 118 THR A C 1
ATOM 908 O O . THR A 1 118 ? -4.870 -1.934 -8.942 1.00 93.06 118 THR A O 1
ATOM 911 N N . ALA A 1 119 ? -4.323 -2.176 -11.102 1.00 94.12 119 ALA A N 1
ATOM 912 C CA . ALA A 1 119 ? -5.660 -2.558 -11.542 1.00 94.12 119 ALA A CA 1
ATOM 913 C C . ALA A 1 119 ? -6.106 -3.885 -10.911 1.00 94.12 119 ALA A C 1
ATOM 915 O O . ALA A 1 119 ? -7.220 -3.973 -10.396 1.00 94.12 119 ALA A O 1
ATOM 916 N N . ILE A 1 120 ? -5.230 -4.896 -10.887 1.00 95.81 120 ILE A N 1
ATOM 917 C CA . ILE A 1 120 ? -5.512 -6.194 -10.255 1.00 95.81 120 ILE A CA 1
ATOM 918 C C . ILE A 1 120 ? -5.742 -6.020 -8.750 1.00 95.81 120 ILE A C 1
ATOM 920 O O . ILE A 1 120 ? -6.733 -6.524 -8.222 1.00 95.81 120 ILE A O 1
ATOM 924 N N . ALA A 1 121 ? -4.868 -5.282 -8.062 1.00 93.69 121 ALA A N 1
ATOM 925 C CA . ALA A 1 121 ? -4.991 -5.033 -6.628 1.00 93.69 121 ALA A CA 1
ATOM 926 C C . ALA A 1 121 ? -6.269 -4.245 -6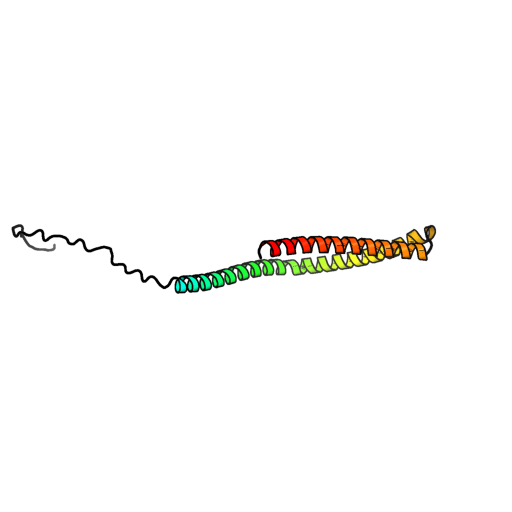.291 1.00 93.69 121 ALA A C 1
ATOM 928 O O . ALA A 1 121 ? -7.003 -4.621 -5.377 1.00 93.69 121 ALA A O 1
ATOM 929 N N . GLY A 1 122 ? -6.581 -3.200 -7.064 1.00 91.25 122 GLY A N 1
ATOM 930 C CA . GLY A 1 122 ? -7.815 -2.427 -6.921 1.00 91.25 122 GLY A CA 1
ATOM 931 C C . GLY A 1 122 ? -9.061 -3.279 -7.158 1.00 91.25 122 GLY A C 1
ATOM 932 O O . GLY A 1 122 ? -10.018 -3.205 -6.390 1.00 91.25 122 GLY A O 1
ATOM 933 N N . TRP A 1 123 ? -9.034 -4.155 -8.166 1.00 93.81 123 TRP A N 1
ATOM 934 C CA . TRP A 1 123 ? -10.132 -5.079 -8.443 1.00 93.81 123 TRP A CA 1
ATOM 935 C C . TRP A 1 123 ? -10.331 -6.114 -7.328 1.00 93.81 123 TRP A C 1
ATOM 937 O O . TRP A 1 123 ? -11.466 -6.359 -6.914 1.00 93.81 123 TRP A O 1
ATOM 947 N N . MET A 1 124 ? -9.247 -6.681 -6.789 1.00 91.81 124 MET A N 1
ATOM 948 C CA . MET A 1 124 ? -9.316 -7.575 -5.627 1.00 91.81 124 MET A CA 1
ATOM 949 C C . MET A 1 124 ? -9.893 -6.863 -4.398 1.00 91.81 124 MET A C 1
ATOM 951 O O . MET A 1 124 ? -10.761 -7.426 -3.729 1.00 91.81 124 MET A O 1
ATOM 955 N N . ALA A 1 125 ? -9.480 -5.618 -4.139 1.00 88.69 125 ALA A N 1
ATOM 956 C CA . ALA A 1 125 ? -10.024 -4.812 -3.048 1.00 88.69 125 ALA A CA 1
ATOM 957 C C . ALA A 1 125 ? -11.532 -4.568 -3.227 1.00 88.69 125 ALA A C 1
ATOM 959 O O . ALA A 1 125 ? -12.313 -4.838 -2.318 1.00 88.69 125 ALA A O 1
ATOM 960 N N . LEU A 1 126 ? -11.963 -4.153 -4.423 1.00 86.75 126 LEU A N 1
ATOM 961 C CA . LEU A 1 126 ? -13.378 -3.951 -4.759 1.00 86.75 126 LEU A CA 1
ATOM 962 C C . LEU A 1 126 ? -14.211 -5.225 -4.568 1.00 86.75 126 LEU A C 1
ATOM 964 O O . LEU A 1 126 ? -15.326 -5.161 -4.055 1.00 86.75 126 LEU A O 1
ATOM 968 N N . ARG A 1 127 ? -13.680 -6.392 -4.947 1.00 87.31 127 ARG A N 1
ATOM 969 C CA . ARG A 1 127 ? -14.372 -7.676 -4.761 1.00 87.31 127 ARG A CA 1
ATOM 970 C C . ARG A 1 127 ? -14.540 -8.030 -3.286 1.00 87.31 127 ARG A C 1
ATOM 972 O O . ARG A 1 127 ? -15.557 -8.608 -2.915 1.00 87.31 127 ARG A O 1
ATOM 979 N N . GLN A 1 128 ? -13.567 -7.672 -2.453 1.00 84.94 128 GLN A N 1
ATOM 980 C CA . GLN A 1 128 ? -13.661 -7.878 -1.015 1.00 84.94 128 GLN A CA 1
ATOM 981 C C . GLN A 1 128 ? -14.674 -6.925 -0.371 1.00 84.94 128 GLN A C 1
ATOM 983 O O . GLN A 1 128 ? -15.478 -7.369 0.441 1.00 84.94 128 GLN A O 1
ATOM 988 N N . PHE A 1 129 ? -14.702 -5.653 -0.775 1.00 80.31 129 PHE A N 1
ATOM 989 C CA . PHE A 1 129 ? -15.707 -4.706 -0.285 1.00 80.31 129 PHE A CA 1
ATOM 990 C C . PHE A 1 129 ? -17.129 -5.105 -0.676 1.00 80.31 129 PHE A C 1
ATOM 992 O O . PHE A 1 129 ? -18.021 -5.014 0.158 1.00 80.31 129 PHE A O 1
ATOM 999 N N . ARG A 1 130 ? -17.332 -5.625 -1.893 1.00 80.44 130 ARG A N 1
ATOM 1000 C CA . ARG A 1 130 ? -18.646 -6.122 -2.337 1.00 80.44 130 ARG A CA 1
ATOM 1001 C C . ARG A 1 130 ? -19.169 -7.279 -1.488 1.00 80.44 130 ARG A C 1
ATOM 1003 O O . ARG A 1 130 ? -20.349 -7.313 -1.179 1.00 80.44 130 ARG A O 1
ATOM 1010 N N . ARG A 1 131 ? -18.290 -8.184 -1.051 1.00 74.62 131 ARG A N 1
ATOM 1011 C CA . ARG A 1 131 ? -18.670 -9.273 -0.133 1.00 74.62 131 ARG A CA 1
ATOM 1012 C C . ARG A 1 131 ? -19.127 -8.761 1.227 1.00 74.62 131 ARG A C 1
ATOM 1014 O O . ARG A 1 131 ? -19.998 -9.354 1.844 1.00 74.62 131 ARG A O 1
ATOM 1021 N N . ILE A 1 132 ? -18.499 -7.689 1.700 1.00 80.38 132 ILE A N 1
ATOM 1022 C CA . ILE A 1 132 ? -18.842 -7.076 2.981 1.00 80.38 132 ILE A CA 1
ATOM 1023 C C . ILE A 1 132 ? -20.161 -6.305 2.848 1.00 80.38 132 ILE A C 1
ATOM 1025 O O . ILE A 1 132 ? -21.004 -6.421 3.725 1.00 80.38 132 ILE A O 1
ATOM 1029 N N . SER A 1 133 ? -20.381 -5.576 1.748 1.00 76.88 133 SER A N 1
ATOM 1030 C CA . SER A 1 133 ? -21.641 -4.856 1.522 1.00 76.88 133 SER A CA 1
ATOM 1031 C C . SER A 1 133 ? -22.831 -5.789 1.301 1.00 76.88 133 SER A C 1
ATOM 1033 O O . SER A 1 133 ? -23.896 -5.520 1.839 1.00 76.88 133 SER A O 1
ATOM 1035 N N . GLU A 1 134 ? -22.649 -6.907 0.585 1.00 82.25 134 GLU A N 1
ATOM 1036 C CA . GLU A 1 134 ? -23.698 -7.929 0.418 1.00 82.25 134 GLU A CA 1
ATOM 1037 C C . GLU A 1 134 ? -24.165 -8.505 1.765 1.00 82.25 134 GLU A C 1
ATOM 1039 O O . GLU A 1 134 ? -25.345 -8.799 1.923 1.00 82.25 134 GLU A O 1
ATOM 1044 N N . ALA A 1 135 ? -23.273 -8.626 2.755 1.00 73.50 135 ALA A N 1
ATOM 1045 C CA . ALA A 1 135 ? -23.642 -9.105 4.087 1.00 73.50 135 ALA A CA 1
ATOM 1046 C C . ALA A 1 135 ? -24.506 -8.102 4.873 1.00 73.50 135 ALA A C 1
ATOM 1048 O O . ALA A 1 135 ? -25.328 -8.523 5.673 1.00 73.50 135 ALA A O 1
ATOM 1049 N N . PHE A 1 136 ? -24.343 -6.795 4.639 1.00 75.38 136 PHE A N 1
ATOM 1050 C CA . PHE A 1 136 ? -25.158 -5.761 5.290 1.00 75.38 136 PHE A CA 1
ATOM 1051 C C . PHE A 1 136 ? -26.492 -5.514 4.579 1.00 75.38 136 PHE A C 1
ATOM 1053 O O . PHE A 1 136 ? -27.469 -5.167 5.230 1.00 75.38 136 PHE A O 1
ATOM 1060 N N . GLU A 1 137 ? -26.539 -5.681 3.256 1.00 79.31 137 GLU A N 1
ATOM 1061 C CA . GLU A 1 137 ? -27.760 -5.483 2.462 1.00 79.31 137 GLU A CA 1
ATOM 1062 C C . GLU A 1 137 ? -28.758 -6.637 2.623 1.00 79.31 137 GLU A C 1
ATOM 1064 O O . GLU A 1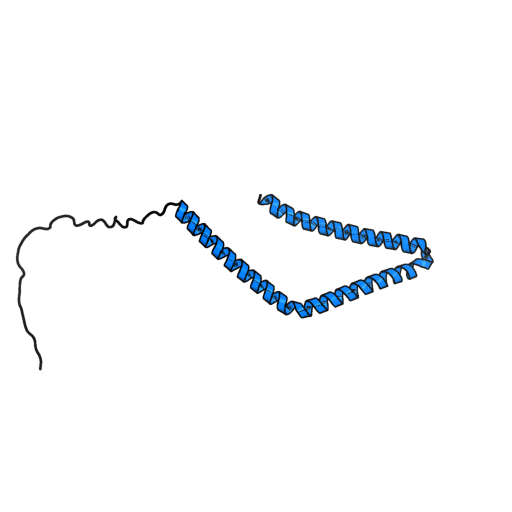 137 ? -29.952 -6.439 2.457 1.00 79.31 137 GLU A O 1
ATOM 1069 N N . ASN A 1 138 ? -28.2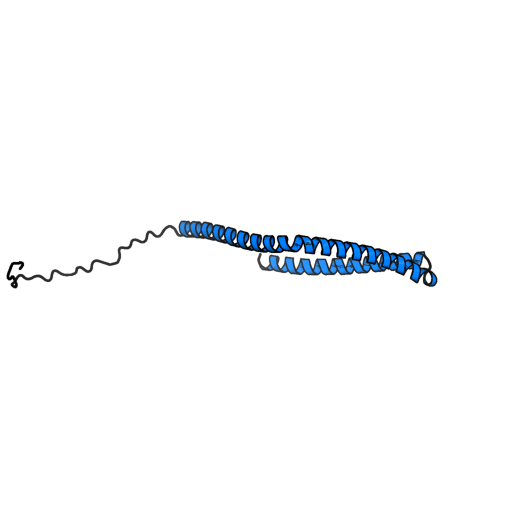88 -7.831 2.990 1.00 66.75 138 ASN A N 1
ATOM 1070 C CA . ASN A 1 138 ? -29.152 -8.985 3.246 1.00 66.75 138 ASN A CA 1
ATOM 1071 C C . ASN A 1 138 ? -29.807 -8.971 4.647 1.00 66.75 138 ASN A C 1
ATOM 1073 O O . ASN A 1 138 ? -30.694 -9.783 4.901 1.00 66.75 138 ASN A O 1
ATOM 1077 N N . ASP A 1 139 ? -29.368 -8.069 5.534 1.00 58.28 139 ASP A N 1
ATOM 1078 C CA . ASP A 1 139 ? -29.893 -7.881 6.898 1.00 58.28 139 ASP A CA 1
ATOM 1079 C C . ASP A 1 139 ? -30.774 -6.611 7.036 1.00 58.28 139 ASP A C 1
ATOM 1081 O O . ASP A 1 139 ? -31.282 -6.342 8.128 1.00 58.28 139 ASP A O 1
ATOM 1085 N N . ALA A 1 140 ? -30.960 -5.830 5.959 1.00 53.53 140 ALA A N 1
ATOM 1086 C CA . ALA A 1 140 ? -31.764 -4.596 5.910 1.00 53.53 140 ALA A CA 1
ATOM 1087 C C . ALA A 1 140 ? -33.075 -4.785 5.129 1.00 53.53 140 ALA A C 1
ATOM 1089 O O . ALA A 1 140 ? -34.089 -4.177 5.544 1.00 53.53 140 ALA A O 1
#

Radius of gyration: 42.02 Å; chains: 1; bounding box: 88×41×117 Å

Foldseek 3Di:
DDDDDDDDDDDDDDDDPDDDPPVDPPPPPVPPDDVVVVVVVVVVVVVVVVVVVVVVVVVVVVVVVVVCPVVVVVVVVVVVVVVVVVVVVLVVQLVVCCVPQNNVRSVVVSVVVVVVVVVVVVVVVVVVVVVVVVVVVVVD

Sequence (140 aa):
MRDENEETPGADFAPGVSDEAMESESDREVPYGSLRDDMESLYEDSRTYLEAEVAFQKSRLAYAAHHTRSAAFYGLCAMAFLHLALLGLVVGLIIALRPYLGAFGAMGLMVALMFLFTAIAGWMALRQFRRISEAFENDA

pLDDT: mean 75.82, std 16.57, range [42.31, 97.12]

Secondary structure (DSSP, 8-state):
------------------------S---------HHHHHHHHHHHHHHHHHHHHHHHHHHHHHHHHHHHHHHHHHHHHHHHHHHHHHHHHHHHHHHHHHHHHHHHHHHHHHHHHHHHHHHHHHHHHHHHHHHHHHHHTT-